Protein AF-A0A101FTN6-F1 (afdb_monomer_lite)

pLDDT: mean 78.7, std 17.88, range [35.06, 94.75]

Structure (mmCIF, N/CA/C/O backbone):
data_AF-A0A101FTN6-F1
#
_entry.id   AF-A0A101FTN6-F1
#
loop_
_atom_site.group_PDB
_atom_site.id
_atom_site.type_symbol
_atom_site.label_atom_id
_atom_site.label_alt_id
_atom_site.label_comp_id
_atom_site.label_asym_id
_atom_site.label_entity_id
_atom_site.label_seq_id
_atom_site.pdbx_PDB_ins_code
_atom_site.Cartn_x
_atom_site.Cartn_y
_atom_site.Cartn_z
_atom_site.occupancy
_atom_site.B_iso_or_equiv
_atom_site.auth_seq_id
_atom_site.auth_comp_id
_atom_site.auth_asym_id
_atom_site.auth_atom_id
_atom_site.pdbx_PDB_model_num
ATOM 1 N N . MET A 1 1 ? 26.634 -36.638 1.896 1.00 35.06 1 MET A N 1
ATOM 2 C CA . MET A 1 1 ? 25.363 -35.887 1.817 1.00 35.06 1 MET A CA 1
ATOM 3 C C . MET A 1 1 ? 25.452 -34.964 0.613 1.00 35.06 1 MET A C 1
ATOM 5 O O . MET A 1 1 ? 26.345 -34.130 0.573 1.00 35.06 1 MET A O 1
ATOM 9 N N . GLN A 1 2 ? 24.655 -35.220 -0.4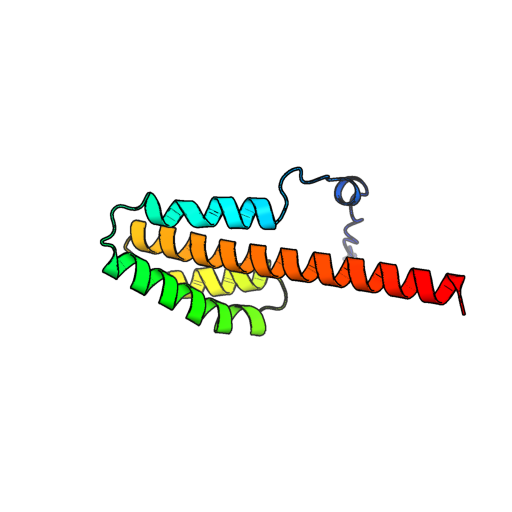26 1.00 35.81 2 GLN A N 1
ATOM 10 C CA . GLN A 1 2 ? 24.701 -34.481 -1.692 1.00 35.81 2 GLN A CA 1
ATOM 11 C C . GLN A 1 2 ? 23.980 -33.133 -1.553 1.00 35.81 2 GLN A C 1
ATOM 13 O O . GLN A 1 2 ? 22.815 -33.088 -1.171 1.00 35.81 2 GLN A O 1
ATOM 18 N N . ASN A 1 3 ? 24.676 -32.047 -1.897 1.00 42.31 3 ASN A N 1
ATOM 19 C CA . ASN A 1 3 ? 24.117 -30.703 -2.039 1.00 42.31 3 ASN A CA 1
ATOM 20 C C . ASN A 1 3 ? 23.186 -30.653 -3.260 1.00 42.31 3 ASN A C 1
ATOM 22 O O . ASN A 1 3 ? 23.635 -30.403 -4.380 1.00 42.31 3 ASN A O 1
ATOM 26 N N . MET A 1 4 ? 21.887 -30.873 -3.062 1.00 35.12 4 MET A N 1
ATOM 27 C CA . MET A 1 4 ? 20.880 -30.543 -4.070 1.00 35.12 4 MET A CA 1
ATOM 28 C C . MET A 1 4 ? 20.697 -29.022 -4.108 1.00 35.12 4 MET A C 1
ATOM 30 O O . MET A 1 4 ? 19.887 -28.451 -3.383 1.00 35.12 4 MET A O 1
ATOM 34 N N . LYS A 1 5 ? 21.456 -28.352 -4.983 1.00 40.31 5 LYS A N 1
ATOM 35 C CA . LYS A 1 5 ? 21.059 -27.042 -5.508 1.00 40.31 5 LYS A CA 1
ATOM 36 C C . LYS A 1 5 ? 19.741 -27.253 -6.251 1.00 40.31 5 LYS A C 1
ATOM 38 O O . LYS A 1 5 ? 19.750 -27.709 -7.392 1.00 40.31 5 LYS A O 1
ATOM 43 N N . MET A 1 6 ? 18.613 -26.953 -5.610 1.00 40.47 6 MET A N 1
ATOM 44 C CA . MET A 1 6 ? 17.351 -26.769 -6.321 1.00 40.47 6 MET A CA 1
ATOM 45 C C . MET A 1 6 ? 17.505 -25.534 -7.210 1.00 40.47 6 MET A C 1
ATOM 47 O O . MET A 1 6 ? 17.199 -24.416 -6.804 1.00 40.47 6 MET A O 1
ATOM 51 N N . SER A 1 7 ? 18.025 -25.718 -8.425 1.00 45.50 7 SER A N 1
ATOM 52 C CA . SER A 1 7 ? 17.782 -24.759 -9.492 1.00 45.50 7 SER A CA 1
ATOM 53 C C . SER A 1 7 ? 16.293 -24.861 -9.788 1.00 45.50 7 SER A C 1
ATOM 55 O O . SER A 1 7 ? 15.852 -25.776 -10.487 1.00 45.50 7 SER A O 1
ATOM 57 N N . MET A 1 8 ? 15.511 -23.9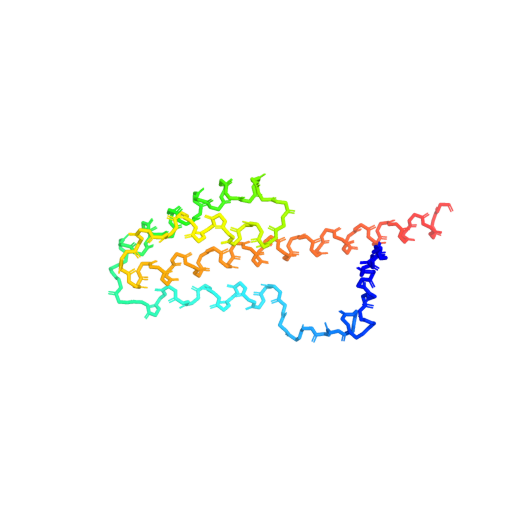81 -9.176 1.00 39.59 8 MET A N 1
ATOM 58 C CA . MET A 1 8 ? 14.115 -23.790 -9.519 1.00 39.59 8 MET A CA 1
ATOM 59 C C . MET A 1 8 ? 14.114 -23.370 -10.991 1.00 39.59 8 MET A C 1
ATOM 61 O O . MET A 1 8 ? 14.431 -22.228 -11.320 1.00 39.59 8 MET A O 1
ATOM 65 N N . LYS A 1 9 ? 13.904 -24.335 -11.898 1.00 43.50 9 LYS A N 1
ATOM 66 C CA . LYS A 1 9 ? 13.655 -24.040 -13.306 1.00 43.50 9 LYS A CA 1
ATOM 67 C C . LYS A 1 9 ? 12.428 -23.146 -13.288 1.00 43.50 9 LYS A C 1
ATOM 69 O O . LYS A 1 9 ? 11.370 -23.592 -12.853 1.00 43.50 9 LYS A O 1
ATOM 74 N N . SER A 1 10 ? 12.605 -21.883 -13.659 1.00 46.00 10 SER A N 1
ATOM 75 C CA . SER A 1 10 ? 11.488 -20.984 -13.895 1.00 46.00 10 SER A CA 1
ATOM 76 C C . SER A 1 10 ? 10.557 -21.690 -14.871 1.00 46.00 10 SER A C 1
ATOM 78 O O . SER A 1 10 ? 10.963 -22.048 -15.977 1.00 46.00 10 SER A O 1
ATOM 80 N N . ASP A 1 11 ? 9.350 -21.997 -14.408 1.00 39.75 11 ASP A N 1
ATOM 81 C CA . ASP A 1 11 ? 8.344 -22.649 -15.228 1.00 39.75 11 ASP A CA 1
ATOM 82 C C . ASP A 1 11 ? 8.090 -21.750 -16.452 1.00 39.75 11 ASP A C 1
ATOM 84 O O . ASP A 1 11 ? 7.759 -20.572 -16.277 1.00 39.75 11 ASP A O 1
ATOM 88 N N . PRO A 1 12 ? 8.281 -22.229 -17.694 1.00 46.66 12 PRO A N 1
ATOM 89 C CA . PRO A 1 12 ? 8.006 -21.423 -18.875 1.00 46.66 12 PRO A CA 1
ATOM 90 C C . PRO A 1 12 ? 6.538 -20.973 -18.956 1.00 46.66 12 PRO A C 1
ATOM 92 O O . PRO A 1 12 ? 6.264 -19.986 -19.637 1.00 46.66 12 PRO A O 1
ATOM 95 N N . MET A 1 13 ? 5.605 -21.605 -18.229 1.00 43.94 13 MET A N 1
ATOM 96 C CA . MET A 1 13 ? 4.236 -21.097 -18.085 1.00 43.94 13 MET A CA 1
ATOM 97 C C . MET A 1 13 ? 4.141 -19.809 -17.260 1.00 43.94 13 MET A C 1
ATOM 99 O O . MET A 1 13 ? 3.257 -19.000 -17.527 1.00 43.94 13 MET A O 1
ATOM 103 N N . TYR A 1 14 ? 5.068 -19.547 -16.334 1.00 42.94 14 TYR A N 1
ATOM 104 C CA . TYR A 1 14 ? 5.106 -18.276 -15.599 1.00 42.94 14 TYR A CA 1
ATOM 105 C C . TYR A 1 14 ? 5.475 -17.085 -16.496 1.00 42.94 14 TYR A C 1
ATOM 107 O O . TYR A 1 14 ? 5.148 -15.953 -16.160 1.00 42.94 14 TYR A O 1
ATOM 115 N N . LYS A 1 15 ? 6.113 -17.321 -17.653 1.00 42.25 15 LYS A N 1
ATOM 116 C CA . LYS A 1 15 ? 6.356 -16.268 -18.657 1.00 42.25 15 LYS A CA 1
ATOM 117 C C . LYS A 1 15 ? 5.113 -15.915 -19.477 1.00 42.25 15 LYS A C 1
ATOM 119 O O . LYS A 1 15 ? 5.067 -14.837 -20.053 1.00 42.25 15 LYS A O 1
ATOM 124 N N . ASN A 1 16 ? 4.128 -16.813 -19.532 1.00 38.41 16 ASN A N 1
ATOM 125 C CA . ASN A 1 16 ? 2.919 -16.670 -20.347 1.00 38.41 16 ASN A CA 1
ATOM 126 C C . ASN A 1 16 ? 1.652 -16.481 -19.507 1.00 38.41 16 ASN A C 1
ATOM 128 O O . ASN A 1 16 ? 0.547 -16.524 -20.050 1.00 38.41 16 ASN A O 1
ATOM 132 N N . PHE A 1 17 ? 1.791 -16.269 -18.198 1.00 39.28 17 PHE A N 1
ATOM 133 C CA . PHE A 1 17 ? 0.675 -15.863 -17.364 1.00 39.28 17 PHE A CA 1
ATOM 134 C C . PHE A 1 17 ? 0.317 -14.421 -17.745 1.00 39.28 17 PHE A C 1
ATOM 136 O O . PHE A 1 17 ? 0.856 -13.461 -17.202 1.00 39.28 17 PHE A O 1
ATOM 143 N N . ARG A 1 18 ? -0.571 -14.260 -18.733 1.00 42.94 18 ARG A N 1
ATOM 144 C CA . ARG A 1 18 ? -1.304 -13.007 -18.906 1.00 42.94 18 ARG A CA 1
ATOM 145 C C . ARG A 1 18 ? -2.159 -12.862 -17.659 1.00 42.94 18 ARG A C 1
ATOM 147 O O . ARG A 1 18 ? -3.201 -13.498 -17.533 1.00 42.94 18 ARG A O 1
ATOM 154 N N . HIS A 1 19 ? -1.671 -12.106 -16.685 1.00 52.44 19 HIS A N 1
ATOM 155 C CA . HIS A 1 19 ? -2.558 -11.562 -15.679 1.00 52.44 19 HIS A CA 1
ATOM 156 C C . HIS A 1 19 ? -3.496 -10.619 -16.436 1.00 52.44 19 HIS A C 1
ATOM 158 O O . HIS A 1 19 ? -3.091 -9.532 -16.828 1.00 52.44 19 HIS A O 1
ATOM 164 N N . ASP A 1 20 ? -4.744 -11.040 -16.666 1.00 59.09 20 ASP A N 1
ATOM 165 C CA . ASP A 1 20 ? -5.809 -10.136 -17.142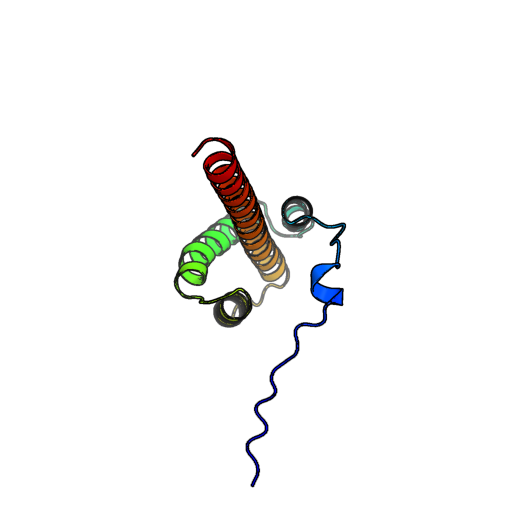 1.00 59.09 20 ASP A CA 1
ATOM 166 C C . ASP A 1 20 ? -6.030 -8.966 -16.159 1.00 59.09 20 ASP A C 1
ATOM 168 O O . ASP A 1 20 ? -6.710 -7.990 -16.462 1.00 59.09 20 ASP A O 1
ATOM 172 N N . ILE A 1 21 ? -5.438 -9.069 -14.967 1.00 68.44 21 ILE A N 1
ATOM 173 C CA . ILE A 1 21 ? -5.388 -8.049 -13.937 1.00 68.44 21 ILE A CA 1
ATOM 174 C C . ILE A 1 21 ? -4.046 -7.316 -14.039 1.00 68.44 21 ILE A C 1
ATOM 176 O O . ILE A 1 21 ? -2.997 -7.866 -13.698 1.00 68.44 21 ILE A O 1
ATOM 180 N N . THR A 1 22 ? -4.092 -6.062 -14.479 1.00 82.06 22 THR A N 1
ATOM 181 C CA . THR A 1 22 ? -2.920 -5.183 -14.496 1.00 82.06 22 THR A CA 1
ATOM 182 C C . THR A 1 22 ? -2.684 -4.565 -13.108 1.00 82.06 22 THR A C 1
ATOM 184 O O . THR A 1 22 ? -3.624 -4.486 -12.305 1.00 82.06 22 THR A O 1
ATOM 187 N N . PRO A 1 23 ? -1.461 -4.107 -12.785 1.00 82.06 23 PRO A N 1
ATOM 188 C CA . PRO A 1 23 ? -1.204 -3.383 -11.539 1.00 82.06 23 PRO A CA 1
ATOM 189 C C . PRO A 1 23 ? -2.084 -2.135 -11.376 1.00 82.06 23 PRO A C 1
ATOM 191 O O . PRO A 1 23 ? -2.527 -1.831 -10.274 1.00 82.06 23 PRO A O 1
ATOM 194 N N . GLU A 1 24 ? -2.423 -1.451 -12.468 1.00 81.88 24 GLU A N 1
ATOM 195 C CA . GLU A 1 24 ? -3.365 -0.326 -12.470 1.00 81.88 24 GLU A CA 1
ATOM 196 C C . GLU A 1 24 ? -4.780 -0.791 -12.100 1.00 81.88 24 GLU A C 1
ATOM 198 O O . GLU A 1 24 ? -5.474 -0.129 -11.327 1.00 81.88 24 GLU A O 1
ATOM 203 N N . GLY A 1 25 ? -5.199 -1.957 -12.604 1.00 82.06 25 GLY A N 1
ATOM 204 C CA . GLY A 1 25 ? -6.460 -2.593 -12.223 1.00 82.06 25 GLY A CA 1
ATOM 205 C C . GLY A 1 25 ? -6.509 -2.958 -10.736 1.00 82.06 25 GLY A C 1
ATOM 206 O O . GLY A 1 25 ? -7.537 -2.756 -10.089 1.00 82.06 25 GLY A O 1
ATOM 207 N N . LEU A 1 26 ? -5.394 -3.431 -10.169 1.00 83.56 26 LEU A N 1
ATOM 208 C CA . LEU A 1 26 ? -5.263 -3.683 -8.729 1.00 83.56 26 LEU A CA 1
ATOM 209 C C . LEU A 1 26 ? -5.315 -2.391 -7.915 1.00 83.56 26 LEU A C 1
ATOM 211 O O . LEU A 1 26 ? -6.059 -2.322 -6.940 1.00 83.56 26 LEU A O 1
ATOM 215 N N . ALA A 1 27 ? -4.586 -1.357 -8.333 1.00 84.06 27 ALA A N 1
ATOM 216 C CA . ALA A 1 27 ? -4.618 -0.049 -7.688 1.00 84.06 27 ALA A CA 1
ATOM 217 C C . ALA A 1 27 ? -6.048 0.519 -7.648 1.00 84.06 27 ALA A C 1
ATOM 219 O O . ALA A 1 27 ? -6.514 0.989 -6.608 1.00 84.06 27 ALA A O 1
ATOM 220 N N . LEU A 1 28 ? -6.793 0.405 -8.751 1.00 83.31 28 LEU A N 1
ATOM 221 C CA . LEU A 1 28 ? -8.193 0.819 -8.792 1.00 83.31 28 LEU A CA 1
ATOM 222 C C . LEU A 1 28 ? -9.061 0.012 -7.815 1.00 83.31 28 LEU A C 1
ATOM 224 O O . LEU A 1 28 ? -9.889 0.597 -7.119 1.00 83.31 28 LEU A O 1
ATOM 228 N N . ALA A 1 29 ? -8.854 -1.304 -7.727 1.00 81.69 29 ALA A N 1
ATOM 229 C CA . ALA A 1 29 ? -9.591 -2.156 -6.798 1.00 81.69 29 ALA A CA 1
ATOM 230 C C . ALA A 1 29 ? -9.306 -1.802 -5.328 1.00 81.69 29 ALA A C 1
ATOM 232 O O . ALA A 1 29 ? -10.239 -1.699 -4.533 1.00 81.69 29 ALA A O 1
ATOM 233 N N . PHE A 1 30 ? -8.040 -1.571 -4.963 1.00 83.44 30 PHE A N 1
ATOM 234 C CA . PHE A 1 30 ? -7.655 -1.244 -3.587 1.00 83.44 30 PHE A CA 1
ATOM 235 C C . PHE A 1 30 ? -8.145 0.132 -3.137 1.00 83.44 30 PHE A C 1
ATOM 237 O O . PHE A 1 30 ? -8.468 0.303 -1.962 1.00 83.44 30 PHE A O 1
ATOM 244 N N . ARG A 1 31 ? -8.301 1.080 -4.067 1.00 80.50 31 ARG A N 1
ATOM 245 C CA . ARG A 1 31 ? -8.812 2.425 -3.777 1.00 80.50 31 ARG A CA 1
ATOM 246 C C . ARG A 1 31 ? -10.214 2.434 -3.160 1.00 80.50 31 ARG A C 1
ATOM 248 O O . ARG A 1 31 ? -10.519 3.336 -2.392 1.00 80.50 31 ARG A O 1
ATOM 255 N N . TRP A 1 32 ? -11.068 1.465 -3.488 1.00 75.69 32 TRP A N 1
ATOM 256 C CA . TRP A 1 32 ? -12.468 1.449 -3.037 1.00 75.69 32 TRP A CA 1
ATOM 257 C C . TRP A 1 32 ? -12.699 0.707 -1.717 1.00 75.69 32 TRP A C 1
ATOM 259 O O . TRP A 1 32 ? -13.781 0.792 -1.139 1.00 75.69 32 TRP A O 1
ATOM 269 N N . ILE A 1 33 ? -11.707 -0.032 -1.216 1.00 70.62 33 ILE A N 1
ATOM 270 C CA . ILE A 1 33 ? -11.875 -0.843 -0.004 1.00 70.62 33 ILE A CA 1
ATOM 271 C C . ILE A 1 33 ? -11.944 0.011 1.277 1.00 70.62 33 ILE A C 1
ATOM 273 O O . ILE A 1 33 ? -12.781 -0.300 2.128 1.00 70.62 33 ILE A O 1
ATOM 277 N N . PRO A 1 34 ? -11.165 1.102 1.435 1.00 70.75 34 PRO A N 1
ATOM 278 C CA . PRO A 1 34 ? -11.307 2.001 2.581 1.00 70.75 34 PRO A CA 1
ATOM 279 C C . PRO A 1 34 ? -12.721 2.580 2.750 1.00 70.75 34 PRO A C 1
ATOM 281 O O . PRO A 1 34 ? -13.202 2.737 3.878 1.00 70.75 34 PRO A O 1
ATOM 284 N N . ASP A 1 35 ? -13.429 2.826 1.648 1.00 74.31 35 ASP A N 1
ATOM 285 C CA . ASP A 1 35 ? -14.787 3.382 1.663 1.00 74.31 35 ASP A CA 1
ATOM 286 C C . ASP A 1 35 ? -15.822 2.391 2.209 1.00 74.31 35 ASP A C 1
ATOM 288 O O . ASP A 1 35 ? -16.796 2.802 2.838 1.00 74.31 35 ASP A O 1
ATOM 292 N N . ALA A 1 36 ? -15.568 1.087 2.067 1.00 77.12 36 ALA A N 1
ATOM 293 C CA . ALA A 1 36 ? -16.420 0.019 2.586 1.00 77.12 36 ALA A CA 1
ATOM 294 C C . ALA A 1 36 ? -16.247 -0.242 4.097 1.00 77.12 36 ALA A C 1
ATOM 296 O O . ALA A 1 36 ? -16.918 -1.120 4.646 1.00 77.12 36 ALA A O 1
ATOM 297 N N . THR A 1 37 ? -15.352 0.488 4.774 1.00 84.56 37 THR A N 1
ATOM 298 C CA . THR A 1 37 ? -15.103 0.331 6.216 1.00 84.56 37 THR A CA 1
ATOM 299 C C . THR A 1 37 ? -16.045 1.166 7.077 1.00 84.56 37 THR A C 1
ATOM 301 O O . THR A 1 37 ? -16.480 2.256 6.691 1.00 84.56 37 THR A O 1
ATOM 304 N N . GLY A 1 38 ? -16.311 0.672 8.290 1.00 86.94 38 GLY A N 1
ATOM 305 C CA . GLY A 1 38 ? -17.155 1.339 9.291 1.00 86.94 38 GLY A CA 1
ATOM 306 C C . GLY A 1 38 ? -16.471 2.474 10.064 1.00 86.94 38 GLY A C 1
ATOM 307 O O . GLY A 1 38 ? -17.047 2.986 11.021 1.00 86.94 38 GLY A O 1
ATOM 308 N N . LEU A 1 39 ? -15.239 2.841 9.699 1.00 89.12 39 LEU A N 1
ATOM 309 C CA . LEU A 1 39 ? -14.481 3.905 10.359 1.00 89.12 39 LEU A CA 1
ATOM 310 C C . LEU A 1 39 ? -15.082 5.290 10.085 1.00 89.12 39 LEU A C 1
ATOM 312 O O . LEU A 1 39 ? -15.721 5.516 9.056 1.00 89.12 39 LEU A O 1
ATOM 316 N N . SER A 1 40 ? -14.831 6.236 10.991 1.00 92.19 40 SER A N 1
ATOM 317 C CA . SER A 1 40 ? -15.092 7.653 10.724 1.00 92.19 40 SER A CA 1
ATOM 318 C C . SER A 1 40 ? -14.171 8.165 9.609 1.00 92.19 40 SER A C 1
ATOM 320 O O . SER A 1 40 ? -13.078 7.631 9.427 1.00 92.19 40 SER A O 1
ATOM 322 N N . GLU A 1 41 ? -14.573 9.200 8.867 1.00 90.12 41 GLU A N 1
ATOM 323 C CA . GLU A 1 41 ? -13.725 9.788 7.810 1.00 90.12 41 GLU A CA 1
ATOM 324 C C . GLU A 1 41 ? -12.348 10.208 8.346 1.00 90.12 41 GLU A C 1
ATOM 326 O O . GLU A 1 41 ? -11.326 9.896 7.740 1.00 90.12 41 GLU A O 1
ATOM 331 N N . VAL A 1 42 ? -12.320 10.813 9.538 1.00 92.88 42 VAL A N 1
ATOM 332 C CA . VAL A 1 42 ? -11.081 11.238 10.203 1.00 92.88 42 VAL A CA 1
ATOM 333 C C . VAL A 1 42 ? -10.193 10.041 10.552 1.00 92.88 42 VAL A C 1
ATOM 335 O O . VAL A 1 42 ? -8.995 10.065 10.284 1.00 92.88 42 VAL A O 1
ATOM 338 N N . ASP A 1 43 ? -10.756 8.970 11.123 1.00 92.06 43 ASP A N 1
ATOM 339 C CA . ASP A 1 43 ? -9.981 7.762 11.434 1.00 92.06 43 ASP A CA 1
ATOM 340 C C . ASP A 1 43 ? -9.426 7.102 10.169 1.00 92.06 43 ASP A C 1
ATOM 342 O O . ASP A 1 43 ? -8.291 6.625 10.184 1.00 92.06 43 ASP A O 1
ATOM 346 N N . LYS A 1 44 ? -10.201 7.074 9.075 1.00 90.75 44 LYS A N 1
ATOM 347 C CA . LYS A 1 44 ? -9.735 6.540 7.788 1.00 90.75 44 LYS A CA 1
ATOM 348 C C . LYS A 1 44 ? -8.545 7.334 7.276 1.00 90.75 44 LYS A C 1
ATOM 350 O O . LYS A 1 44 ? -7.525 6.735 6.950 1.00 90.75 44 LYS A O 1
ATOM 355 N N . GLU A 1 45 ? -8.659 8.658 7.234 1.00 90.94 45 GLU A N 1
ATOM 356 C CA . GLU A 1 45 ? -7.602 9.530 6.724 1.00 90.94 45 GLU A CA 1
ATOM 357 C C . GLU A 1 45 ? -6.318 9.396 7.549 1.00 90.94 45 GLU A C 1
ATOM 359 O O . GLU A 1 45 ? -5.235 9.253 6.986 1.00 90.94 45 GLU A O 1
ATOM 364 N N . LEU A 1 46 ? -6.429 9.318 8.879 1.00 93.81 46 LEU A N 1
ATOM 365 C CA . LEU A 1 46 ? -5.281 9.072 9.754 1.00 93.81 46 LEU A CA 1
ATOM 366 C C . LEU A 1 46 ? -4.609 7.720 9.480 1.00 93.81 46 LEU A C 1
ATOM 368 O O . LEU A 1 46 ? -3.381 7.634 9.482 1.00 93.81 46 LEU A O 1
ATOM 372 N N . VAL A 1 47 ? -5.390 6.664 9.240 1.00 92.44 47 VAL A N 1
ATOM 373 C CA . VAL A 1 47 ? -4.841 5.339 8.916 1.00 92.44 47 VAL A CA 1
ATOM 374 C C . VAL A 1 47 ? -4.172 5.337 7.542 1.00 92.44 47 VAL A C 1
ATOM 376 O O . VAL A 1 47 ? -3.088 4.776 7.413 1.00 92.44 47 VAL A O 1
ATOM 379 N N . VAL A 1 48 ? -4.771 5.988 6.543 1.00 91.88 48 VAL A N 1
ATOM 380 C CA . VAL A 1 48 ? -4.190 6.143 5.199 1.00 91.88 48 VAL A CA 1
ATOM 381 C C . VAL A 1 48 ? -2.863 6.892 5.267 1.00 91.88 48 VAL A C 1
ATOM 383 O O . VAL A 1 48 ? -1.861 6.416 4.740 1.00 91.88 48 VAL A O 1
ATOM 386 N N . LEU A 1 49 ? -2.825 8.033 5.960 1.00 92.44 49 LEU A N 1
ATOM 387 C CA . LEU A 1 49 ? -1.597 8.808 6.138 1.00 92.44 49 LEU A CA 1
ATOM 388 C C . LEU A 1 49 ? -0.509 7.976 6.813 1.00 92.44 49 LEU A C 1
ATOM 390 O O . LEU A 1 49 ? 0.638 7.994 6.368 1.00 92.44 49 LEU A O 1
ATOM 394 N N . LYS A 1 50 ? -0.873 7.204 7.844 1.00 93.31 50 LYS A N 1
ATOM 395 C CA . LYS A 1 50 ? 0.091 6.347 8.528 1.00 93.31 50 LYS A CA 1
ATOM 396 C C . LYS A 1 50 ? 0.610 5.220 7.634 1.00 93.31 50 LYS A C 1
ATOM 398 O O . LYS A 1 50 ? 1.804 4.941 7.646 1.00 93.31 50 LYS A O 1
ATOM 403 N N . ALA A 1 51 ? -0.264 4.589 6.854 1.00 91.94 51 ALA A N 1
ATOM 404 C CA . ALA A 1 51 ? 0.125 3.529 5.932 1.00 91.94 51 ALA A CA 1
ATOM 405 C C . ALA A 1 51 ? 1.102 4.030 4.856 1.00 91.94 51 ALA A C 1
ATOM 407 O O . ALA A 1 51 ? 2.084 3.346 4.578 1.00 91.94 51 ALA A O 1
ATOM 408 N N . ARG A 1 52 ? 0.889 5.242 4.324 1.00 91.62 52 ARG A N 1
ATOM 409 C CA . ARG A 1 52 ? 1.808 5.884 3.368 1.00 91.62 52 ARG A CA 1
ATOM 410 C C . ARG A 1 52 ? 3.168 6.195 3.976 1.00 91.62 52 ARG A C 1
ATOM 412 O O . ARG A 1 52 ? 4.186 5.847 3.390 1.00 91.62 52 ARG A O 1
ATOM 419 N N . GLU A 1 53 ? 3.183 6.798 5.165 1.00 93.44 53 GLU A N 1
ATOM 420 C CA . GLU A 1 53 ? 4.426 7.064 5.903 1.00 93.44 53 GLU A CA 1
ATOM 421 C C . GLU A 1 53 ? 5.209 5.763 6.128 1.00 93.44 53 GLU A C 1
ATOM 423 O O . GLU A 1 53 ? 6.404 5.683 5.857 1.00 93.44 53 GLU A O 1
ATOM 428 N N . ASP A 1 54 ? 4.530 4.702 6.568 1.00 93.69 54 ASP A N 1
ATOM 429 C CA . ASP A 1 54 ? 5.182 3.413 6.764 1.00 93.69 54 ASP A CA 1
ATOM 430 C C . ASP A 1 54 ? 5.640 2.780 5.446 1.00 93.69 54 ASP A C 1
ATOM 432 O O . ASP A 1 54 ? 6.660 2.099 5.440 1.00 93.69 54 ASP A O 1
ATOM 436 N N . MET A 1 55 ? 4.953 3.006 4.326 1.00 91.81 55 MET A N 1
ATOM 437 C CA . MET A 1 55 ? 5.387 2.517 3.018 1.00 91.81 55 MET A CA 1
ATOM 438 C C . MET A 1 55 ? 6.677 3.198 2.541 1.00 91.81 55 MET A C 1
ATOM 440 O O . MET A 1 55 ? 7.571 2.522 2.020 1.00 91.81 55 MET A O 1
ATOM 444 N N . GLU A 1 56 ? 6.814 4.505 2.778 1.00 91.44 56 GLU A N 1
ATOM 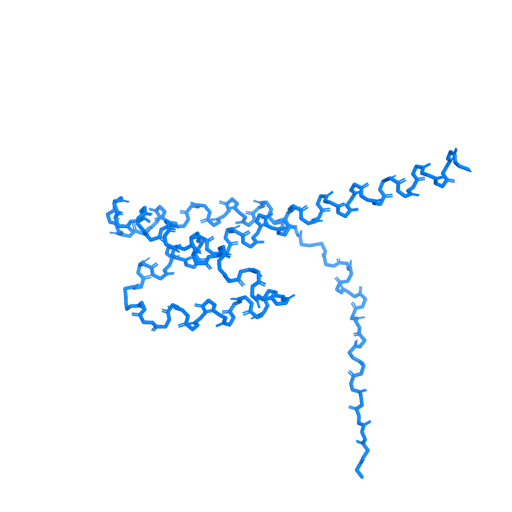445 C CA . GLU A 1 56 ? 8.050 5.258 2.525 1.00 91.44 56 GLU A CA 1
ATOM 446 C C . GLU A 1 56 ? 9.236 4.722 3.343 1.00 91.44 56 GLU A C 1
ATOM 448 O O . GLU A 1 56 ? 10.378 4.793 2.891 1.00 91.44 56 GLU A O 1
ATOM 453 N N . GLU A 1 57 ? 8.982 4.119 4.508 1.00 93.25 57 GLU A N 1
ATOM 454 C CA . GLU A 1 57 ? 10.001 3.428 5.306 1.00 93.25 57 GLU A CA 1
ATOM 455 C C . GLU A 1 57 ? 10.230 1.970 4.871 1.00 93.25 57 GLU A C 1
ATOM 457 O O . GLU A 1 57 ? 11.371 1.502 4.826 1.00 93.25 57 GLU A O 1
ATOM 462 N N . ILE A 1 58 ? 9.158 1.226 4.577 1.00 93.00 58 ILE A N 1
ATOM 463 C CA . ILE A 1 58 ? 9.199 -0.210 4.263 1.00 93.00 58 ILE A CA 1
ATOM 464 C C . ILE A 1 58 ? 9.906 -0.447 2.933 1.00 93.00 58 ILE A C 1
ATOM 466 O O . ILE A 1 58 ? 10.773 -1.319 2.849 1.00 93.00 58 ILE A O 1
ATOM 470 N N . TRP A 1 59 ? 9.530 0.291 1.886 1.00 89.81 59 TRP A N 1
ATOM 471 C CA . TRP A 1 59 ? 9.990 -0.005 0.533 1.00 89.81 59 TRP A CA 1
ATOM 472 C C . TRP A 1 59 ? 11.509 0.130 0.365 1.00 89.81 59 TRP A C 1
ATOM 474 O O . TRP A 1 59 ? 12.117 -0.810 -0.144 1.00 89.81 59 TRP A O 1
ATOM 484 N N . PRO A 1 60 ? 12.171 1.203 0.844 1.00 90.00 60 PRO A N 1
ATOM 485 C CA . PRO A 1 60 ? 13.628 1.310 0.754 1.00 90.00 60 PRO A CA 1
ATOM 486 C C . PRO A 1 60 ? 14.380 0.270 1.595 1.00 90.00 60 PRO A C 1
ATOM 488 O O . PRO A 1 60 ? 15.537 -0.033 1.303 1.00 90.00 60 PRO A O 1
ATOM 491 N N . ALA A 1 61 ? 13.751 -0.256 2.651 1.00 89.50 61 ALA A N 1
ATOM 492 C CA . ALA A 1 61 ? 14.338 -1.270 3.521 1.00 89.50 61 ALA A CA 1
ATOM 493 C C . ALA A 1 61 ? 14.192 -2.699 2.966 1.00 89.50 61 ALA A C 1
ATOM 495 O O . ALA A 1 61 ? 14.951 -3.588 3.358 1.00 89.50 61 ALA A O 1
ATOM 496 N N . ALA A 1 62 ? 13.235 -2.928 2.067 1.00 91.12 62 ALA A N 1
ATOM 497 C CA . ALA A 1 62 ? 12.948 -4.229 1.484 1.00 91.12 62 ALA A CA 1
ATOM 498 C C . ALA A 1 62 ? 13.738 -4.469 0.188 1.00 91.12 62 ALA A C 1
ATOM 500 O O . ALA A 1 62 ? 13.870 -3.589 -0.660 1.00 91.12 62 ALA A O 1
ATOM 501 N N . ARG A 1 63 ? 14.227 -5.697 -0.016 1.00 87.69 63 ARG A N 1
ATOM 502 C CA . ARG A 1 63 ? 14.850 -6.107 -1.290 1.00 87.69 63 ARG A CA 1
ATOM 503 C C . ARG A 1 63 ? 13.821 -6.482 -2.346 1.00 87.69 63 ARG A C 1
ATOM 505 O O . ARG A 1 63 ? 14.104 -6.387 -3.536 1.00 87.69 63 ARG A O 1
ATOM 512 N N . ASP A 1 64 ? 12.673 -6.987 -1.907 1.00 85.19 64 ASP A N 1
ATOM 513 C CA . ASP A 1 64 ? 11.589 -7.449 -2.762 1.00 85.19 64 ASP A CA 1
ATOM 514 C C . ASP A 1 64 ? 10.228 -7.346 -2.052 1.00 85.19 64 ASP A C 1
ATOM 516 O O . ASP A 1 64 ? 10.122 -6.998 -0.873 1.00 85.19 64 ASP A O 1
ATOM 520 N N . GLN A 1 65 ? 9.163 -7.689 -2.777 1.00 85.12 65 GLN A N 1
ATOM 521 C CA . GLN A 1 65 ? 7.793 -7.648 -2.273 1.00 85.12 65 GLN A CA 1
ATOM 522 C C . GLN A 1 65 ? 7.532 -8.590 -1.084 1.00 85.12 65 GLN A C 1
ATOM 524 O O . GLN A 1 65 ? 6.625 -8.336 -0.291 1.00 85.12 65 GLN A O 1
ATOM 529 N N . ARG A 1 66 ? 8.289 -9.688 -0.939 1.00 89.06 66 ARG A N 1
ATOM 530 C CA . ARG A 1 66 ? 8.118 -10.627 0.181 1.00 89.06 66 ARG A CA 1
ATOM 531 C C . ARG A 1 66 ? 8.698 -10.040 1.457 1.00 89.06 66 ARG A C 1
ATOM 533 O O . ARG A 1 66 ? 8.074 -10.156 2.508 1.00 89.06 66 ARG A O 1
ATOM 540 N N . GLU A 1 67 ? 9.860 -9.405 1.361 1.00 91.69 67 GLU A N 1
ATOM 541 C CA . GLU A 1 67 ? 10.474 -8.701 2.485 1.00 91.69 67 GLU A CA 1
ATOM 542 C C . GLU A 1 67 ? 9.636 -7.486 2.896 1.00 91.69 67 GLU A C 1
ATOM 544 O O . GLU A 1 67 ? 9.359 -7.324 4.083 1.00 91.69 67 GLU A O 1
ATOM 549 N N . ALA A 1 68 ? 9.113 -6.716 1.934 1.00 91.50 68 ALA A N 1
ATOM 550 C CA . ALA A 1 68 ? 8.194 -5.611 2.215 1.00 91.50 68 ALA A CA 1
ATOM 551 C C . ALA A 1 68 ? 6.951 -6.084 2.994 1.00 91.50 68 ALA A C 1
ATOM 553 O O . ALA A 1 68 ? 6.577 -5.484 4.001 1.00 91.50 68 ALA A O 1
ATOM 554 N N . MET A 1 69 ? 6.352 -7.209 2.584 1.00 92.56 69 MET A N 1
ATOM 555 C CA . MET A 1 69 ? 5.216 -7.815 3.285 1.00 92.56 69 MET A CA 1
ATOM 556 C C . MET A 1 69 ? 5.578 -8.292 4.701 1.00 92.56 69 MET A C 1
ATOM 558 O O . MET A 1 69 ? 4.773 -8.159 5.619 1.00 92.56 69 MET A O 1
ATOM 562 N N . ALA A 1 70 ? 6.780 -8.834 4.908 1.00 93.44 70 ALA A N 1
ATOM 563 C CA . ALA A 1 70 ? 7.225 -9.259 6.235 1.00 93.44 70 ALA A CA 1
ATOM 564 C C . ALA A 1 70 ? 7.402 -8.064 7.189 1.00 93.44 70 ALA A C 1
ATOM 566 O O . ALA A 1 70 ? 6.945 -8.115 8.331 1.00 93.44 70 ALA A O 1
ATOM 567 N N . ILE A 1 71 ? 8.006 -6.970 6.713 1.00 94.75 71 ILE A N 1
ATOM 568 C CA . ILE A 1 71 ? 8.165 -5.736 7.499 1.00 94.75 71 ILE A CA 1
ATOM 569 C C . ILE A 1 71 ? 6.789 -5.132 7.815 1.00 94.75 71 ILE A C 1
ATOM 571 O O . ILE A 1 71 ? 6.529 -4.749 8.958 1.00 94.75 71 ILE A O 1
ATOM 575 N N . PHE A 1 72 ? 5.884 -5.108 6.834 1.00 93.75 72 PHE A N 1
ATOM 576 C CA . PHE A 1 72 ? 4.496 -4.691 7.021 1.00 93.75 72 PHE A CA 1
ATOM 577 C C . PHE A 1 72 ? 3.790 -5.495 8.122 1.00 93.75 72 PHE A C 1
ATOM 579 O O . PHE A 1 72 ? 3.155 -4.920 9.008 1.00 93.75 72 PHE A O 1
ATOM 586 N N . GLN A 1 73 ? 3.908 -6.826 8.099 1.00 92.88 73 GLN A N 1
ATOM 587 C CA . GLN A 1 73 ? 3.287 -7.704 9.096 1.00 92.88 73 GLN A CA 1
ATOM 588 C C . GLN A 1 73 ? 3.805 -7.427 10.510 1.00 92.88 73 GLN A C 1
ATOM 590 O O . GLN A 1 73 ? 3.018 -7.409 11.456 1.00 92.88 73 GLN A O 1
ATOM 595 N N . GLU A 1 74 ? 5.104 -7.167 10.662 1.00 94.12 74 GLU A N 1
ATOM 596 C CA . GLU A 1 74 ? 5.676 -6.834 11.967 1.00 94.12 74 GLU A CA 1
ATOM 597 C C . GLU A 1 74 ? 5.178 -5.470 12.470 1.00 94.12 74 GLU A C 1
ATOM 599 O O . GLU A 1 74 ? 4.739 -5.358 13.617 1.00 94.12 74 GLU A O 1
ATOM 604 N N . LYS A 1 75 ? 5.148 -4.445 11.605 1.00 91.12 75 LYS A N 1
ATOM 605 C CA . LYS A 1 75 ? 4.641 -3.100 11.944 1.00 91.12 75 LYS A CA 1
ATOM 606 C C . LYS A 1 75 ? 3.159 -3.109 12.331 1.00 91.12 75 LYS A C 1
ATOM 608 O O . LYS A 1 75 ? 2.751 -2.408 13.256 1.00 91.12 75 LYS A O 1
ATOM 613 N N . THR A 1 76 ? 2.352 -3.924 11.660 1.00 92.81 76 THR A N 1
ATOM 614 C CA . THR A 1 76 ? 0.894 -3.967 11.859 1.00 92.81 76 THR A CA 1
ATOM 615 C C . THR A 1 76 ? 0.441 -4.944 12.943 1.00 92.81 76 THR A C 1
ATOM 617 O O . THR A 1 76 ? -0.732 -4.939 13.320 1.00 92.81 76 THR A O 1
ATOM 620 N N . ARG A 1 77 ? 1.357 -5.724 13.533 1.00 92.75 77 ARG A N 1
ATOM 621 C CA . ARG A 1 77 ? 1.062 -6.765 14.535 1.00 92.75 77 ARG A CA 1
ATOM 622 C C . ARG A 1 77 ? 0.246 -6.284 15.741 1.00 92.75 77 ARG A C 1
ATOM 624 O O . ARG A 1 77 ? -0.486 -7.068 16.342 1.00 92.75 77 ARG A O 1
ATOM 631 N N . ASN A 1 78 ? 0.379 -5.011 16.110 1.00 90.75 78 ASN A N 1
ATOM 632 C CA . ASN A 1 78 ? -0.296 -4.427 17.273 1.00 90.75 78 ASN A CA 1
ATOM 633 C C . ASN A 1 78 ? -1.622 -3.721 16.939 1.00 90.75 78 ASN A C 1
ATOM 635 O O . ASN A 1 78 ? -2.301 -3.245 17.853 1.00 90.75 78 ASN A O 1
ATOM 639 N N . ILE A 1 79 ? -2.016 -3.652 15.664 1.00 91.44 79 ILE A N 1
ATOM 640 C CA . ILE A 1 79 ? -3.302 -3.082 15.256 1.00 91.44 79 ILE A CA 1
ATOM 641 C C . ILE A 1 79 ? -4.407 -4.077 15.626 1.00 91.44 79 ILE A C 1
ATOM 643 O O . ILE A 1 79 ? -4.573 -5.116 14.996 1.00 91.44 79 ILE A O 1
ATOM 647 N N . LYS A 1 80 ? -5.162 -3.760 16.683 1.00 92.19 80 LYS A N 1
ATOM 648 C CA . LYS A 1 80 ? -6.253 -4.616 17.185 1.00 92.19 80 LYS A CA 1
ATOM 649 C C . LYS A 1 80 ? -7.582 -4.390 16.475 1.00 92.19 80 LYS A C 1
ATOM 651 O O . LYS A 1 80 ? -8.440 -5.264 16.502 1.00 92.19 80 LYS A O 1
ATOM 656 N N . ASP A 1 81 ? -7.761 -3.203 15.908 1.00 93.00 81 ASP A N 1
ATOM 657 C CA . ASP A 1 81 ? -8.982 -2.835 15.207 1.00 93.00 81 ASP A CA 1
ATOM 658 C C . ASP A 1 81 ? -8.946 -3.422 13.783 1.00 93.00 81 ASP A C 1
ATOM 660 O O . ASP A 1 81 ? -8.098 -3.014 12.980 1.00 93.00 81 ASP A O 1
ATOM 664 N N . PRO A 1 82 ? -9.834 -4.380 13.456 1.00 90.50 82 PRO A N 1
ATOM 665 C CA . PRO A 1 82 ? -9.837 -5.024 12.151 1.00 90.50 82 PRO A CA 1
ATOM 666 C C . PRO A 1 82 ? -10.190 -4.052 11.023 1.00 90.50 82 PRO A C 1
ATOM 668 O O . PRO A 1 82 ? -9.722 -4.245 9.904 1.00 90.50 82 PRO A O 1
ATOM 671 N N . GLU A 1 83 ? -10.975 -3.006 11.284 1.00 91.75 83 GLU A N 1
ATOM 672 C CA . GLU A 1 83 ? -11.311 -2.010 10.266 1.00 91.75 83 GLU A CA 1
ATOM 673 C C . GLU A 1 83 ? -10.091 -1.147 9.942 1.00 91.75 83 GLU A C 1
ATOM 675 O O . GLU A 1 83 ? -9.784 -0.933 8.770 1.00 91.75 83 GLU A O 1
ATOM 680 N N . LYS A 1 84 ? -9.315 -0.752 10.962 1.00 92.88 84 LYS A N 1
ATOM 681 C CA . LYS A 1 84 ? -8.034 -0.054 10.750 1.00 92.88 84 LYS A CA 1
ATOM 682 C C . LYS A 1 84 ? -7.047 -0.929 9.993 1.00 92.88 84 LYS A C 1
ATOM 684 O O . LYS A 1 84 ? -6.422 -0.452 9.053 1.00 92.88 84 LYS A O 1
ATOM 689 N N . LEU A 1 85 ? -6.941 -2.212 10.343 1.00 92.44 85 LEU A N 1
ATOM 690 C CA . LEU A 1 85 ? -6.047 -3.138 9.646 1.00 92.44 85 LEU A CA 1
ATOM 691 C C . LEU A 1 85 ? -6.432 -3.314 8.168 1.00 92.44 85 LEU A C 1
ATOM 693 O O . LEU A 1 85 ? -5.545 -3.376 7.321 1.00 92.44 85 LEU A O 1
ATOM 697 N N . LYS A 1 86 ? -7.732 -3.357 7.845 1.00 90.94 86 LYS A N 1
ATOM 698 C CA . LYS A 1 86 ? -8.212 -3.418 6.456 1.00 90.94 86 LYS A CA 1
ATOM 699 C C . LYS A 1 86 ? -7.800 -2.184 5.662 1.00 90.94 86 LYS A C 1
ATOM 701 O O . LYS A 1 86 ? -7.201 -2.352 4.605 1.00 90.94 86 LYS A O 1
ATOM 706 N N . VAL A 1 87 ? -8.097 -0.978 6.162 1.00 91.81 87 VAL A N 1
ATOM 707 C CA . VAL A 1 87 ? -7.716 0.276 5.480 1.00 91.81 87 VAL A CA 1
ATOM 708 C C . VAL A 1 87 ? -6.212 0.312 5.256 1.00 91.81 87 VAL A C 1
ATOM 710 O O . VAL A 1 87 ? -5.759 0.540 4.139 1.00 91.81 87 VAL A O 1
ATOM 713 N N . TYR A 1 88 ? -5.452 -0.000 6.302 1.00 93.31 88 TYR A N 1
ATOM 714 C CA . TYR A 1 88 ? -4.002 0.015 6.264 1.00 93.31 88 TYR A CA 1
ATOM 715 C C . TYR A 1 88 ? -3.462 -0.969 5.207 1.00 93.31 88 TYR A C 1
ATOM 717 O O . TYR A 1 88 ? -2.651 -0.591 4.364 1.00 93.31 88 TYR A O 1
ATOM 725 N N . LEU A 1 89 ? -3.917 -2.228 5.212 1.00 92.00 89 LEU A N 1
ATOM 726 C CA . LEU A 1 89 ? -3.491 -3.230 4.229 1.00 92.00 89 LEU A CA 1
ATOM 727 C C . LEU A 1 89 ? -3.836 -2.813 2.796 1.00 92.00 89 LEU A C 1
ATOM 729 O O . LEU A 1 89 ? -3.040 -3.041 1.891 1.00 92.00 89 LEU A O 1
ATOM 733 N N . CYS A 1 90 ? -5.007 -2.215 2.583 1.00 92.25 90 CYS A N 1
ATOM 734 C CA . CYS A 1 90 ? -5.420 -1.786 1.250 1.00 92.25 90 CYS A CA 1
ATOM 735 C C . CYS A 1 90 ? -4.549 -0.648 0.727 1.00 92.25 90 CYS A C 1
ATOM 737 O O . CYS A 1 90 ? -4.149 -0.703 -0.430 1.00 92.25 90 CYS A O 1
ATOM 739 N N . GLU A 1 91 ? -4.201 0.321 1.574 1.00 93.00 91 GLU A N 1
ATOM 740 C CA . GLU A 1 91 ? -3.295 1.403 1.181 1.00 93.00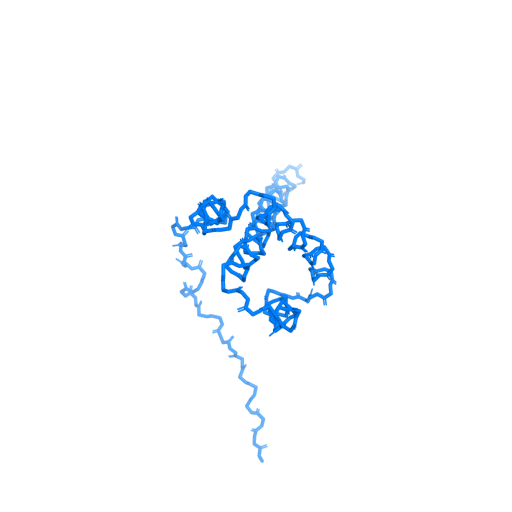 91 GLU A CA 1
ATOM 741 C C . GLU A 1 91 ? -1.888 0.869 0.867 1.00 93.00 91 GLU A C 1
ATOM 743 O O . GLU A 1 91 ? -1.313 1.195 -0.165 1.00 93.00 91 GLU A O 1
ATOM 748 N N . PHE A 1 92 ? -1.370 -0.059 1.677 1.00 92.62 92 PHE A N 1
ATOM 749 C CA . PHE A 1 92 ? -0.080 -0.701 1.404 1.00 92.62 92 PHE A CA 1
ATOM 750 C C . PHE A 1 92 ? -0.062 -1.463 0.066 1.00 92.62 92 PHE A C 1
ATOM 752 O O . PHE A 1 92 ? 0.894 -1.381 -0.707 1.00 92.62 92 PHE A O 1
ATOM 759 N N . LEU A 1 93 ? -1.127 -2.213 -0.234 1.00 91.06 93 LEU A N 1
ATOM 760 C CA . LEU A 1 93 ? -1.249 -2.947 -1.497 1.00 91.06 93 LEU A CA 1
ATOM 761 C C . LEU A 1 93 ? -1.483 -2.017 -2.696 1.00 91.06 93 LEU A C 1
ATOM 763 O O . LEU A 1 93 ? -1.023 -2.326 -3.800 1.00 91.06 93 LEU A O 1
ATOM 767 N N . LEU A 1 94 ? -2.166 -0.889 -2.490 1.00 91.88 94 LEU A N 1
ATOM 768 C CA . LEU A 1 94 ? -2.313 0.174 -3.480 1.00 91.88 94 LEU A CA 1
ATOM 769 C C . LEU A 1 94 ? -0.939 0.721 -3.878 1.00 91.88 94 LEU A C 1
ATOM 771 O O . LEU A 1 94 ? -0.605 0.700 -5.063 1.00 91.88 94 LEU A O 1
ATOM 775 N N . ASP A 1 95 ? -0.122 1.120 -2.906 1.00 90.19 95 ASP A N 1
ATOM 776 C CA . ASP A 1 95 ? 1.211 1.670 -3.165 1.00 90.19 95 ASP A CA 1
ATOM 777 C C . ASP A 1 95 ? 2.123 0.661 -3.872 1.00 90.19 95 ASP A C 1
ATOM 779 O O . ASP A 1 95 ? 2.779 0.994 -4.862 1.00 90.19 95 ASP A O 1
ATOM 783 N N . LEU A 1 96 ? 2.112 -0.609 -3.447 1.00 89.50 96 LEU A N 1
ATOM 784 C CA . LEU A 1 96 ? 2.846 -1.672 -4.143 1.00 89.50 96 LEU A CA 1
ATOM 785 C C . LEU A 1 96 ? 2.389 -1.850 -5.597 1.00 89.50 96 LEU A C 1
ATOM 787 O O . LEU A 1 96 ? 3.215 -2.097 -6.478 1.00 89.50 96 LEU A O 1
ATOM 791 N N . SER A 1 97 ? 1.090 -1.714 -5.863 1.00 89.38 97 SER A N 1
ATOM 792 C CA . SER A 1 97 ? 0.538 -1.823 -7.217 1.00 89.38 97 SER A CA 1
ATOM 793 C C . SER A 1 97 ? 0.965 -0.642 -8.098 1.00 89.38 97 SER A C 1
ATOM 795 O O . SER A 1 97 ? 1.322 -0.840 -9.259 1.00 89.38 97 SER A O 1
ATOM 797 N N . ILE A 1 98 ? 1.014 0.572 -7.540 1.00 88.44 98 ILE A N 1
ATOM 798 C CA . ILE A 1 98 ? 1.508 1.778 -8.228 1.00 88.44 98 ILE A CA 1
ATOM 799 C C . ILE A 1 98 ? 3.005 1.657 -8.543 1.00 88.44 98 ILE A C 1
ATOM 801 O O . ILE A 1 98 ? 3.437 1.965 -9.658 1.00 88.44 98 ILE A O 1
ATOM 805 N N . LEU A 1 99 ? 3.806 1.169 -7.594 1.00 86.50 99 LEU A N 1
ATOM 806 C CA . LEU A 1 99 ? 5.234 0.928 -7.811 1.00 86.50 99 LEU A CA 1
ATOM 807 C C . LEU A 1 99 ? 5.468 -0.116 -8.908 1.00 86.50 99 LEU A C 1
ATOM 809 O O . LEU A 1 99 ? 6.321 0.083 -9.774 1.00 86.50 99 LEU A O 1
ATOM 813 N N . ALA A 1 100 ? 4.685 -1.198 -8.910 1.00 84.38 100 ALA A N 1
ATOM 814 C CA . ALA A 1 100 ? 4.755 -2.225 -9.944 1.00 84.38 100 ALA A CA 1
ATOM 815 C C . ALA A 1 100 ? 4.386 -1.680 -11.335 1.00 84.38 100 ALA A C 1
ATOM 817 O O . ALA A 1 100 ? 5.099 -1.962 -12.298 1.00 84.38 100 ALA A O 1
ATOM 818 N N . SER A 1 101 ? 3.328 -0.866 -11.431 1.00 82.94 101 SER A N 1
ATOM 819 C CA . SER A 1 101 ? 2.932 -0.166 -12.666 1.00 82.94 101 SER A CA 1
ATOM 820 C C . SER A 1 101 ? 4.072 0.711 -13.197 1.00 82.94 101 SER A C 1
ATOM 822 O O . SER A 1 101 ? 4.536 0.537 -14.324 1.00 82.94 101 SER A O 1
ATOM 824 N N . THR A 1 102 ? 4.625 1.568 -12.333 1.00 85.19 102 THR A N 1
ATOM 825 C CA . THR A 1 102 ? 5.722 2.483 -12.688 1.00 85.19 102 THR A CA 1
ATOM 826 C C . THR A 1 102 ? 6.962 1.725 -13.172 1.00 85.19 102 THR A C 1
ATOM 828 O O . THR A 1 102 ? 7.646 2.153 -14.106 1.00 85.19 102 THR A O 1
ATOM 831 N N . TRP A 1 103 ? 7.263 0.580 -12.554 1.00 82.06 103 TRP A N 1
ATOM 832 C CA . TRP A 1 103 ? 8.381 -0.265 -12.959 1.00 82.06 103 TRP A CA 1
ATOM 833 C C . TRP A 1 103 ? 8.164 -0.899 -14.339 1.00 82.06 103 TRP A C 1
ATOM 835 O O . TRP A 1 103 ? 9.090 -0.885 -15.151 1.00 82.06 103 TRP A O 1
ATOM 845 N N . ILE A 1 104 ? 6.957 -1.401 -14.631 1.00 77.88 104 ILE A N 1
ATOM 846 C CA . ILE A 1 104 ? 6.607 -1.955 -15.950 1.00 77.88 104 ILE A CA 1
ATOM 847 C C . ILE A 1 104 ? 6.751 -0.887 -17.036 1.00 77.88 104 ILE A C 1
ATOM 849 O O . ILE A 1 104 ? 7.460 -1.117 -18.014 1.00 77.88 104 ILE A O 1
ATOM 853 N N . GLU A 1 105 ? 6.194 0.309 -16.831 1.00 78.50 105 GLU A N 1
ATOM 854 C CA . GLU A 1 105 ? 6.327 1.405 -17.800 1.00 78.50 105 GLU A CA 1
ATOM 855 C C . GLU A 1 105 ? 7.794 1.779 -18.071 1.00 78.50 105 GLU A C 1
ATOM 857 O O . GLU A 1 105 ? 8.175 2.116 -19.197 1.00 78.50 105 GLU A O 1
ATOM 862 N N . ALA A 1 106 ? 8.638 1.756 -17.035 1.00 77.94 106 ALA A N 1
ATOM 863 C CA . ALA A 1 106 ? 10.058 2.053 -17.169 1.00 77.94 106 ALA A CA 1
ATOM 864 C C . ALA A 1 106 ? 10.801 0.973 -17.974 1.00 77.94 106 ALA A C 1
ATOM 866 O O . ALA A 1 106 ? 11.663 1.314 -18.790 1.00 77.94 106 ALA A O 1
ATOM 867 N N . GLN A 1 107 ? 10.460 -0.307 -17.780 1.00 75.44 107 GLN A N 1
ATOM 868 C CA . GLN A 1 107 ? 11.009 -1.414 -18.571 1.00 75.44 107 GLN A CA 1
ATOM 869 C C . GLN A 1 107 ? 10.615 -1.285 -20.046 1.00 75.44 107 GLN A C 1
ATOM 871 O O . GLN A 1 107 ? 11.490 -1.317 -20.910 1.00 75.44 107 GLN A O 1
ATOM 876 N N . GLU A 1 108 ? 9.337 -1.043 -20.342 1.00 79.12 108 GLU A N 1
ATOM 877 C CA . GLU A 1 108 ? 8.846 -0.884 -21.717 1.00 79.12 108 GLU A CA 1
ATOM 878 C C . GLU A 1 108 ? 9.552 0.272 -22.444 1.00 79.12 108 GLU A C 1
ATOM 880 O O . GLU A 1 108 ? 10.030 0.117 -23.572 1.00 79.12 108 GLU A O 1
ATOM 885 N N . LYS A 1 109 ? 9.717 1.422 -21.775 1.00 78.50 109 LYS A N 1
ATOM 886 C CA . LYS A 1 109 ? 10.471 2.565 -22.319 1.00 78.50 109 LYS A CA 1
ATOM 887 C C . LYS A 1 109 ? 11.939 2.215 -22.579 1.00 78.50 109 LYS A C 1
ATOM 889 O O . LYS A 1 109 ? 12.493 2.619 -23.604 1.00 78.50 109 LYS A O 1
ATOM 894 N N . ALA A 1 110 ? 12.582 1.475 -21.676 1.00 76.50 110 ALA A N 1
ATOM 895 C CA . ALA A 1 110 ? 13.971 1.050 -21.844 1.00 76.50 110 ALA A CA 1
ATOM 896 C C . ALA A 1 110 ? 14.138 0.095 -23.039 1.00 76.50 110 ALA A C 1
ATOM 898 O O . ALA A 1 110 ? 15.065 0.263 -23.837 1.00 76.50 110 ALA A O 1
ATOM 899 N N . GLU A 1 111 ? 13.220 -0.856 -23.213 1.00 76.75 111 GLU A N 1
ATOM 900 C CA . GLU A 1 111 ? 13.210 -1.784 -24.347 1.00 76.75 111 GLU A CA 1
ATOM 901 C C . GLU A 1 111 ? 12.987 -1.064 -25.682 1.00 76.75 111 GLU A C 1
ATOM 903 O O . GLU A 1 111 ? 13.711 -1.323 -26.651 1.00 76.75 111 GLU A O 1
ATOM 908 N N . MET A 1 112 ? 12.051 -0.108 -25.730 1.00 75.44 112 MET A N 1
ATOM 909 C CA . MET A 1 112 ? 11.819 0.737 -26.907 1.00 75.44 112 MET A CA 1
ATOM 910 C C . MET A 1 112 ? 13.078 1.518 -27.300 1.00 75.44 112 MET A C 1
ATOM 912 O O . MET A 1 112 ? 13.472 1.509 -28.469 1.00 75.44 112 MET A O 1
ATOM 916 N N . ASN A 1 113 ? 13.755 2.135 -26.328 1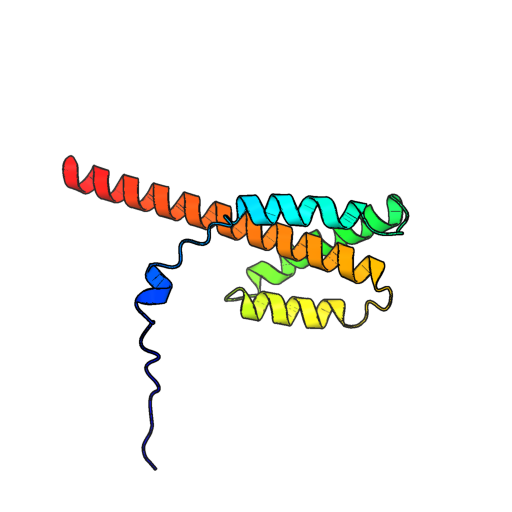.00 78.56 113 ASN A N 1
ATOM 917 C CA . ASN A 1 113 ? 14.989 2.886 -26.564 1.00 78.56 113 ASN A CA 1
ATOM 918 C C . ASN A 1 113 ? 16.123 1.982 -27.074 1.00 78.56 113 ASN A C 1
ATOM 920 O O . ASN A 1 113 ? 16.806 2.329 -28.041 1.00 78.56 113 ASN A O 1
ATOM 924 N N . ALA A 1 114 ? 16.290 0.794 -26.486 1.00 75.94 114 ALA A N 1
ATOM 925 C CA . ALA A 1 114 ? 17.278 -0.190 -26.929 1.00 75.94 114 ALA A CA 1
ATOM 926 C C . ALA A 1 114 ? 16.966 -0.758 -28.327 1.00 75.94 114 ALA A C 1
ATOM 928 O O . ALA A 1 114 ? 17.869 -1.142 -29.074 1.00 75.94 114 ALA A O 1
ATOM 929 N N . SER A 1 115 ? 15.688 -0.846 -28.702 1.00 72.19 115 SER A N 1
ATOM 930 C CA . SER A 1 115 ? 15.270 -1.228 -30.053 1.00 72.19 115 SER A CA 1
ATOM 931 C C . SER A 1 115 ? 15.557 -0.121 -31.072 1.00 72.19 115 SER A C 1
ATOM 933 O O . SER A 1 115 ? 16.061 -0.408 -32.155 1.00 72.19 115 SER A O 1
ATOM 935 N N . ALA A 1 116 ? 15.298 1.143 -30.724 1.00 71.00 116 ALA A N 1
ATOM 936 C CA . ALA A 1 116 ? 15.591 2.290 -31.582 1.00 71.00 116 ALA A CA 1
ATOM 937 C C . ALA A 1 116 ? 17.101 2.447 -31.839 1.00 71.00 116 ALA A C 1
ATOM 939 O O . ALA A 1 116 ? 17.511 2.603 -32.986 1.00 71.00 116 ALA A O 1
ATOM 940 N N . GLN A 1 117 ? 17.938 2.309 -30.805 1.00 74.31 117 GLN A N 1
ATOM 941 C CA . GLN A 1 117 ? 19.401 2.342 -30.950 1.00 74.31 117 GLN A CA 1
ATOM 942 C C . GLN A 1 117 ? 19.935 1.251 -31.888 1.00 74.31 117 GLN A C 1
ATOM 944 O O . GLN A 1 117 ? 20.882 1.497 -32.620 1.00 74.31 117 GLN A O 1
ATOM 949 N N . ARG A 1 118 ? 19.320 0.060 -31.905 1.00 71.19 118 ARG A N 1
ATOM 950 C CA . ARG A 1 118 ? 19.706 -1.032 -32.818 1.00 71.19 118 ARG A CA 1
ATOM 951 C C . ARG A 1 118 ? 19.265 -0.817 -34.266 1.00 71.19 118 ARG A C 1
ATOM 953 O O . ARG A 1 118 ? 19.859 -1.410 -35.157 1.00 71.19 118 ARG A O 1
ATOM 960 N N . MET A 1 119 ? 18.211 -0.037 -34.503 1.00 67.56 119 MET A N 1
ATOM 961 C CA . MET A 1 119 ? 17.696 0.230 -35.853 1.00 67.56 119 MET A CA 1
ATOM 962 C C . MET A 1 119 ? 18.357 1.432 -36.532 1.00 67.56 119 MET A C 1
ATOM 964 O O . MET A 1 119 ? 18.388 1.482 -37.759 1.00 67.56 119 MET A O 1
ATOM 968 N N . PHE A 1 120 ? 18.858 2.394 -35.755 1.00 64.56 120 PHE A N 1
ATOM 969 C CA . PHE A 1 120 ? 19.381 3.667 -36.268 1.00 64.56 120 PHE A CA 1
ATOM 970 C C . PHE A 1 120 ? 20.848 3.946 -35.893 1.00 64.56 120 PHE A C 1
ATOM 972 O O . PHE A 1 120 ? 21.340 5.033 -36.194 1.00 64.56 120 PHE A O 1
ATOM 979 N N . GLY A 1 121 ? 21.518 3.007 -35.215 1.00 53.97 121 GLY A N 1
ATOM 980 C CA . GLY A 1 121 ? 22.927 3.081 -34.808 1.00 53.97 121 GLY A CA 1
ATOM 981 C C . GLY A 1 121 ? 23.856 2.234 -35.664 1.00 53.97 121 GLY A C 1
ATOM 982 O O . GLY A 1 121 ? 23.375 1.254 -36.274 1.00 53.97 121 GLY A O 1
#

Secondary structure (DSSP, 8-state):
-----------GGGGS---SS-HHHHHHHHHTTGGGS-S-HHHHHHHHHHHHHHHHHHHHH-SSHHHHHHHHHHHHTT---HHHHHHHHHHHHHHHHHHHHHHHHHHHHHHHHHHHHHHH-

Organism: NCBI:txid301375

Sequence (121 aa):
MQNMKMSMKSDPMYKNFRHDITPEGLALAFRWIPDATGLSEVDKELVVLKAREDMEEIWPAARDQREAMAIFQEKTRNIKDPEKLKVYLCEFLLDLSILASTWIEAQEKAEMNASAQRMFG

Foldseek 3Di:
DDPPPPPVPPDVVVVVPPPPQALVNLLVVLVCQLVVFPDDPVLLVVLLVVLVVVLVVLVVVDPDPVSSVVSVCVVCVPVPDVSSVSSSVSSNSSVVSVVVVVVVVVVVVVVVVVVVVVVPD

Radius of gyration: 19.17 Å; chains: 1; bounding box: 42×47×54 Å